Protein AF-F4RCZ7-F1 (afdb_monomer_lite)

Organism: Melampsora larici-populina (strain 98AG31 / pathotype 3-4-7) (NCBI:txid747676)

Secondary structure (DSSP, 8-state):
-----------------S--TTS-S--TT---------HHHHHHHHHHHHHHHHTTTS-SS---TTHHHHHHTTTEEEEE-TT--S-HHHHHS-GGG--HHHHHHHHHHHHTT-EEEEE-

pLDDT: mean 73.81, std 18.59, range [36.38, 91.69]

Foldseek 3Di:
DDDDDDDDDDDDDDDDDDDDPDPDPDDPPPPPPPPPCQLLNLLQVLQQVQCCVQLVNPGNGQQQAPRQVVLVVSQKGKAFAPPQPQDPNQSNHPSVPQDSVNSVSSNVCSVVVRIHMHGD

Radius of gyration: 21.76 Å; chains: 1; bounding box: 60×50×49 Å

Structure (mmCIF, N/CA/C/O backbone):
data_AF-F4RCZ7-F1
#
_entry.id   AF-F4RCZ7-F1
#
loop_
_atom_site.group_PDB
_atom_site.id
_atom_site.type_symbol
_atom_site.label_atom_id
_atom_site.label_alt_id
_atom_site.label_comp_id
_atom_site.label_asym_id
_atom_site.label_entity_id
_atom_site.label_seq_id
_atom_site.pdbx_PDB_ins_code
_atom_site.Cartn_x
_atom_site.Cartn_y
_atom_site.Cartn_z
_atom_site.occupancy
_atom_site.B_iso_or_equiv
_atom_site.auth_seq_id
_atom_site.auth_comp_id
_atom_site.auth_asym_id
_atom_site.auth_atom_id
_atom_site.pdbx_PDB_model_num
ATOM 1 N N . MET A 1 1 ? 45.713 3.395 30.451 1.00 45.25 1 MET A N 1
ATOM 2 C CA . MET A 1 1 ? 44.543 2.850 29.723 1.00 45.25 1 MET A CA 1
ATOM 3 C C . MET A 1 1 ? 43.537 3.979 29.523 1.00 45.25 1 MET A C 1
ATOM 5 O O . MET A 1 1 ? 43.135 4.560 30.516 1.00 45.25 1 MET A O 1
ATOM 9 N N . GLY A 1 2 ? 43.144 4.315 28.292 1.00 44.56 2 GLY A N 1
ATOM 10 C CA . GLY A 1 2 ? 42.060 5.282 28.050 1.00 44.56 2 GLY A CA 1
ATOM 11 C C . GLY A 1 2 ? 42.164 5.929 26.672 1.00 44.56 2 GLY A C 1
ATOM 12 O O . GLY A 1 2 ? 43.074 6.703 26.419 1.00 44.56 2 GLY A O 1
ATOM 13 N N . ARG A 1 3 ? 41.289 5.518 25.755 1.00 43.91 3 ARG A N 1
ATOM 14 C CA . ARG A 1 3 ? 41.405 5.657 24.296 1.00 43.91 3 ARG A CA 1
ATOM 15 C C . ARG A 1 3 ? 41.087 7.071 23.782 1.00 43.91 3 ARG A C 1
ATOM 17 O O . ARG A 1 3 ? 40.130 7.698 24.227 1.00 43.91 3 ARG A O 1
ATOM 24 N N . LYS A 1 4 ? 41.840 7.492 22.757 1.00 48.41 4 LYS A N 1
ATOM 25 C CA . LYS A 1 4 ? 41.524 8.592 21.827 1.00 48.41 4 LYS A CA 1
ATOM 26 C C . LYS A 1 4 ? 40.117 8.403 21.236 1.00 48.41 4 LYS A C 1
ATOM 28 O O . LYS A 1 4 ? 39.796 7.303 20.787 1.00 48.41 4 LYS A O 1
ATOM 33 N N . ARG A 1 5 ? 39.313 9.470 21.167 1.00 51.53 5 ARG A N 1
ATOM 34 C CA . ARG A 1 5 ? 38.148 9.562 20.270 1.00 51.53 5 ARG A CA 1
ATOM 35 C C . ARG A 1 5 ? 38.334 10.754 19.341 1.00 51.53 5 ARG A C 1
ATOM 37 O O . ARG A 1 5 ? 38.638 11.854 19.787 1.00 51.53 5 ARG A O 1
ATOM 44 N N . ASN A 1 6 ? 38.221 10.452 18.055 1.00 39.28 6 ASN A N 1
ATOM 45 C CA . ASN A 1 6 ? 38.518 11.290 16.910 1.00 39.28 6 ASN A CA 1
ATOM 46 C C . ASN A 1 6 ? 37.203 11.875 16.358 1.00 39.28 6 ASN A C 1
ATOM 48 O O . ASN A 1 6 ? 36.235 11.134 16.204 1.00 39.28 6 ASN A O 1
ATOM 52 N N . THR A 1 7 ? 37.217 13.184 16.094 1.00 46.72 7 THR A N 1
ATOM 53 C CA . THR A 1 7 ? 36.465 13.947 15.071 1.00 46.72 7 THR A CA 1
ATOM 54 C C . THR A 1 7 ? 34.967 13.671 14.863 1.00 46.72 7 THR A C 1
ATOM 56 O O . THR A 1 7 ? 34.588 12.826 14.054 1.00 46.72 7 THR A O 1
ATOM 59 N N . GLY A 1 8 ? 34.120 14.507 15.474 1.00 41.00 8 GLY A N 1
ATOM 60 C CA . GLY A 1 8 ? 32.807 14.858 14.926 1.00 41.00 8 GLY A CA 1
ATOM 61 C C . GLY A 1 8 ? 32.926 16.163 14.137 1.00 41.00 8 GLY A C 1
ATOM 62 O O . GLY A 1 8 ? 33.340 17.179 14.692 1.00 41.00 8 GLY A O 1
ATOM 63 N N . TRP A 1 9 ? 32.610 16.133 12.844 1.00 44.69 9 TRP A N 1
ATOM 64 C CA . TRP A 1 9 ? 32.550 17.329 12.007 1.00 44.69 9 TRP A CA 1
ATOM 65 C C . TRP A 1 9 ? 31.256 18.090 12.312 1.00 44.69 9 TRP A C 1
ATOM 67 O O . TRP A 1 9 ? 30.168 17.658 11.936 1.00 44.69 9 TRP A O 1
ATOM 77 N N . PHE A 1 10 ? 31.379 19.216 13.013 1.00 44.28 10 PHE A N 1
ATOM 78 C CA . PHE A 1 10 ? 30.351 20.251 13.062 1.00 44.28 10 PHE A CA 1
ATOM 79 C C . PHE A 1 10 ? 30.387 21.011 11.732 1.00 44.28 10 PHE A C 1
ATOM 81 O O . PHE A 1 10 ? 31.351 21.719 11.450 1.00 44.28 10 PHE A O 1
ATOM 88 N N . TYR A 1 11 ? 29.347 20.877 10.913 1.00 42.19 11 TYR A N 1
ATOM 89 C CA . TYR A 1 11 ? 29.119 21.806 9.810 1.00 42.19 11 TYR A CA 1
ATOM 90 C C . TYR A 1 11 ? 28.530 23.102 10.378 1.00 42.19 11 TYR A C 1
ATOM 92 O O . TYR A 1 11 ? 27.351 23.166 10.715 1.00 42.19 11 TYR A O 1
ATOM 100 N N . THR A 1 12 ? 29.357 24.140 10.487 1.00 51.16 12 THR A N 1
ATOM 101 C CA . THR A 1 12 ? 28.918 25.534 10.617 1.00 51.16 12 THR A CA 1
ATOM 102 C C . THR A 1 12 ? 28.741 26.110 9.213 1.00 51.16 12 THR A C 1
ATOM 104 O O . THR A 1 12 ? 29.710 26.535 8.587 1.00 51.16 12 THR A O 1
ATOM 107 N N . GLY A 1 13 ? 27.514 26.082 8.694 1.00 41.97 13 GLY A N 1
ATOM 108 C CA . GLY A 1 13 ? 27.111 26.822 7.494 1.00 41.97 13 GLY A CA 1
ATOM 109 C C . GLY A 1 13 ? 26.106 27.918 7.869 1.00 41.97 13 GLY A C 1
ATOM 110 O O . GLY A 1 13 ? 25.353 27.718 8.825 1.00 41.97 13 GLY A O 1
ATOM 111 N N . PRO A 1 14 ? 26.100 29.079 7.188 1.00 46.72 14 PRO A N 1
ATOM 112 C CA . PRO A 1 14 ? 25.253 30.204 7.572 1.00 46.72 14 PRO A CA 1
ATOM 113 C C . PRO A 1 14 ? 23.774 29.917 7.271 1.00 46.72 14 PRO A C 1
ATOM 115 O O . PRO A 1 14 ? 23.444 29.342 6.234 1.00 46.72 14 PRO A O 1
ATOM 118 N N . SER A 1 15 ? 22.890 30.342 8.181 1.00 51.78 15 SER A N 1
ATOM 119 C CA . SER A 1 15 ? 21.432 30.328 7.996 1.00 51.78 15 SER A CA 1
ATOM 120 C C . SER A 1 15 ? 21.029 31.013 6.687 1.00 51.78 15 SER A C 1
ATOM 122 O O . SER A 1 15 ? 21.391 32.177 6.497 1.00 51.78 15 SER A O 1
ATOM 124 N N . PRO A 1 16 ? 20.230 30.376 5.815 1.00 44.12 16 PRO A N 1
ATOM 125 C CA . PRO A 1 16 ? 19.625 31.079 4.697 1.00 44.12 16 PRO A CA 1
ATOM 126 C C . PRO A 1 16 ? 18.385 31.849 5.171 1.00 44.12 16 PRO A C 1
ATOM 128 O O . PRO A 1 16 ? 17.373 31.266 5.561 1.00 44.12 16 PRO A O 1
ATOM 131 N N . SER A 1 17 ? 18.480 33.177 5.133 1.00 48.25 17 SER A N 1
ATOM 132 C CA . SER A 1 17 ? 17.329 34.086 5.156 1.00 48.25 17 SER A CA 1
ATOM 133 C C . SER A 1 17 ? 16.583 34.045 3.807 1.00 48.25 17 SER A C 1
ATOM 135 O O . SER A 1 17 ? 17.185 33.691 2.792 1.00 48.25 17 SER A O 1
ATOM 137 N N . PRO A 1 18 ? 15.289 34.415 3.761 1.00 50.78 18 PRO A N 1
ATOM 138 C CA . PRO A 1 18 ? 14.399 34.083 2.656 1.00 50.78 18 PRO A CA 1
ATOM 139 C C . PRO A 1 18 ? 14.302 35.232 1.649 1.00 50.78 18 PRO A C 1
ATOM 141 O O . PRO A 1 18 ? 13.512 36.143 1.853 1.00 50.78 18 PRO A O 1
ATOM 144 N N . LEU A 1 19 ? 15.068 35.208 0.560 1.00 47.81 19 LEU A N 1
ATOM 145 C CA . LEU A 1 19 ? 14.778 35.999 -0.642 1.00 47.81 19 LEU A CA 1
ATOM 146 C C . LEU A 1 19 ? 15.587 35.451 -1.827 1.00 47.81 19 LEU A C 1
ATOM 148 O O . LEU A 1 19 ? 16.745 35.085 -1.666 1.00 47.81 19 LEU A O 1
ATOM 152 N N . ASP A 1 20 ? 14.953 35.464 -3.001 1.00 42.22 20 ASP A N 1
ATOM 153 C CA . ASP A 1 20 ? 15.500 35.176 -4.341 1.00 42.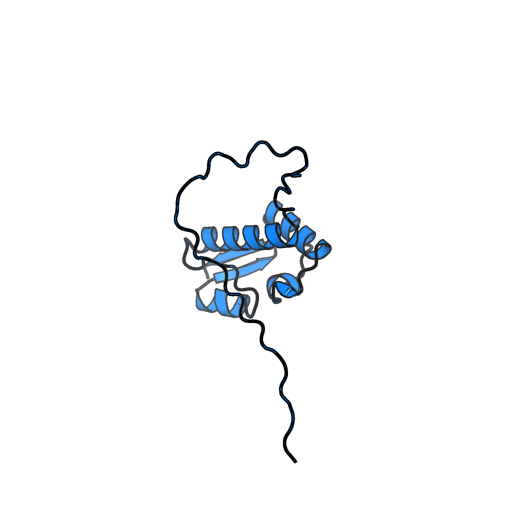22 20 ASP A CA 1
ATOM 154 C C . ASP A 1 20 ? 15.253 33.765 -4.925 1.00 42.22 20 ASP A C 1
ATOM 156 O O . ASP A 1 20 ? 16.150 33.042 -5.348 1.00 42.22 20 ASP A O 1
ATOM 160 N N . SER A 1 21 ? 13.975 33.377 -5.019 1.00 42.97 21 SER A N 1
ATOM 161 C CA . SER A 1 21 ? 13.516 32.178 -5.746 1.00 42.97 21 SER A CA 1
ATOM 162 C C . SER A 1 21 ? 13.420 32.342 -7.275 1.00 42.97 21 SER A C 1
ATOM 164 O O . SER A 1 21 ? 12.771 31.520 -7.912 1.00 42.97 21 SER A O 1
ATOM 166 N N . GLN A 1 22 ? 14.004 33.373 -7.899 1.00 45.16 22 GLN A N 1
ATOM 167 C CA . GLN A 1 22 ? 13.765 33.641 -9.333 1.00 45.16 22 GLN A CA 1
ATOM 168 C C . GLN A 1 22 ? 15.011 33.735 -10.221 1.00 45.16 22 GLN A C 1
ATOM 170 O O . GLN A 1 22 ? 14.898 34.123 -11.382 1.00 45.16 22 GLN A O 1
ATOM 175 N N . ARG A 1 23 ? 16.198 33.340 -9.743 1.00 43.50 23 ARG A N 1
ATOM 176 C CA . ARG A 1 23 ? 17.438 33.548 -10.514 1.00 43.50 23 ARG A CA 1
ATOM 177 C C . ARG A 1 23 ? 18.316 32.317 -10.751 1.00 43.50 23 ARG A C 1
ATOM 179 O O . ARG A 1 23 ? 19.481 32.464 -11.107 1.00 43.50 23 ARG A O 1
ATOM 186 N N . LEU A 1 24 ? 17.763 31.109 -10.626 1.00 42.34 24 LEU A N 1
ATOM 187 C CA . LEU A 1 24 ? 18.501 29.851 -10.839 1.00 42.34 24 LEU A CA 1
ATOM 188 C C . LEU A 1 24 ? 18.126 29.084 -12.122 1.00 42.34 24 LEU A C 1
ATOM 190 O O . LEU A 1 24 ? 18.570 27.955 -12.297 1.00 42.34 24 LEU A O 1
ATOM 194 N N . CYS A 1 25 ? 17.364 29.671 -13.049 1.00 36.38 25 CYS A N 1
ATOM 195 C CA . CYS A 1 25 ? 16.866 28.935 -14.222 1.00 36.38 25 CYS A CA 1
ATOM 196 C C . CYS A 1 25 ? 17.842 28.857 -15.419 1.00 36.38 25 CYS A C 1
ATOM 198 O O . CYS A 1 25 ? 17.543 28.154 -16.374 1.00 36.38 25 CYS A O 1
ATOM 200 N N . ASN A 1 26 ? 18.988 29.558 -15.410 1.00 45.53 26 ASN A N 1
ATOM 201 C CA . ASN A 1 26 ? 19.805 29.771 -16.625 1.00 45.53 26 ASN A CA 1
ATOM 202 C C . ASN A 1 26 ? 21.272 29.289 -16.530 1.00 45.53 26 ASN A C 1
ATOM 204 O O . ASN A 1 26 ? 22.172 29.934 -17.069 1.00 45.53 26 ASN A O 1
ATOM 208 N N . LEU A 1 27 ? 21.544 28.155 -15.875 1.00 45.41 27 LEU A N 1
ATOM 209 C CA . LEU A 1 27 ? 22.859 27.494 -15.946 1.00 45.41 27 LEU A CA 1
ATOM 210 C C . LEU A 1 27 ? 22.851 26.388 -17.024 1.00 45.41 27 LEU A C 1
ATOM 212 O O . LEU A 1 27 ? 22.152 25.387 -16.842 1.00 45.41 27 LEU A O 1
ATOM 216 N N . PRO A 1 28 ? 23.625 26.510 -18.127 1.00 44.78 28 PRO A N 1
ATOM 217 C CA . PRO A 1 28 ? 23.759 25.441 -19.113 1.00 44.78 28 PRO A CA 1
ATOM 218 C C . PRO A 1 28 ? 24.552 24.287 -18.485 1.00 44.78 28 PRO A C 1
ATOM 220 O O . PRO A 1 28 ? 25.765 24.372 -18.314 1.00 44.78 28 PRO A O 1
ATOM 223 N N . GLY A 1 29 ? 23.845 23.229 -18.089 1.00 47.38 29 GLY A N 1
ATOM 224 C CA . GLY A 1 29 ? 24.429 22.050 -17.439 1.00 47.38 29 GLY A CA 1
ATOM 225 C C . GLY A 1 29 ? 23.680 21.562 -16.200 1.00 47.38 29 GLY A C 1
ATOM 226 O O . GLY A 1 29 ? 24.008 20.493 -15.689 1.00 47.38 29 GLY A O 1
ATOM 227 N N . TYR A 1 30 ? 22.654 22.281 -15.733 1.00 43.41 30 TYR A N 1
ATOM 228 C CA . TYR A 1 30 ? 21.703 21.709 -14.785 1.00 43.41 30 TYR A CA 1
ATOM 229 C C . TYR A 1 30 ? 20.731 20.819 -15.562 1.00 43.41 30 TYR A C 1
ATOM 231 O O . TYR A 1 30 ? 19.730 21.284 -16.101 1.00 43.41 30 TYR A O 1
ATOM 239 N N . VAL A 1 31 ? 21.057 19.530 -15.675 1.00 46.00 31 VAL A N 1
ATOM 240 C CA . VAL A 1 31 ? 20.033 18.523 -15.959 1.00 46.00 31 VAL A CA 1
ATOM 241 C C . VAL A 1 31 ? 19.057 18.608 -14.800 1.00 46.00 31 VAL A C 1
ATOM 243 O O . VAL A 1 31 ? 19.389 18.249 -13.672 1.00 46.00 31 VAL A O 1
ATOM 246 N N . GLU A 1 32 ? 17.879 19.149 -15.076 1.00 48.69 32 GLU A N 1
ATOM 247 C CA . GLU A 1 32 ? 16.720 19.008 -14.222 1.00 48.69 32 GLU A CA 1
ATOM 248 C C . GLU A 1 32 ? 16.489 17.500 -14.081 1.00 48.69 32 GLU A C 1
ATOM 250 O O . GLU A 1 32 ? 15.903 16.855 -14.949 1.00 48.69 32 GLU A O 1
ATOM 255 N N . VAL A 1 33 ? 17.064 16.888 -13.042 1.00 52.53 33 VAL A N 1
ATOM 256 C CA . VAL A 1 33 ? 16.751 15.506 -12.700 1.00 52.53 33 VAL A CA 1
ATOM 257 C C . VAL A 1 33 ? 15.356 15.585 -12.104 1.00 52.53 33 VAL A C 1
ATOM 259 O O . VAL A 1 33 ? 15.193 15.666 -10.886 1.00 52.53 33 VAL A O 1
ATOM 262 N N . SER A 1 34 ? 14.341 15.637 -12.973 1.00 54.19 34 SER A N 1
ATOM 263 C CA . SER A 1 34 ? 12.971 15.318 -12.595 1.00 54.19 34 SER A CA 1
ATOM 264 C C . SER A 1 34 ? 13.071 14.064 -11.730 1.00 54.19 34 SER A C 1
ATOM 266 O O . SER A 1 34 ? 13.784 13.135 -12.132 1.00 54.19 34 SER A O 1
ATOM 268 N N . PRO A 1 35 ? 12.494 14.048 -10.514 1.00 57.06 35 PRO A N 1
ATOM 269 C CA . PRO A 1 35 ? 12.705 12.945 -9.591 1.00 57.06 35 PRO A CA 1
ATOM 270 C C . PRO A 1 35 ? 12.389 11.669 -10.353 1.00 57.06 35 PRO A C 1
ATOM 272 O O . PRO A 1 35 ? 11.282 11.534 -10.869 1.00 57.06 35 PRO A O 1
ATOM 275 N N . VAL A 1 36 ? 13.376 10.782 -10.506 1.00 57.00 36 VAL A N 1
ATOM 276 C CA . VAL A 1 36 ? 13.152 9.489 -11.145 1.00 57.00 36 VAL A CA 1
ATOM 277 C C . VAL A 1 36 ? 12.112 8.818 -10.265 1.00 57.00 36 VAL A C 1
ATOM 279 O O . VAL A 1 36 ? 12.431 8.385 -9.158 1.00 57.00 36 VAL A O 1
ATOM 282 N N . ILE A 1 37 ? 10.845 8.852 -10.682 1.00 60.88 37 ILE A N 1
ATOM 283 C CA . ILE A 1 37 ? 9.757 8.236 -9.935 1.00 60.88 37 ILE A CA 1
ATOM 284 C C . ILE A 1 37 ? 10.053 6.749 -10.021 1.00 60.88 37 ILE A C 1
ATOM 286 O O . ILE A 1 37 ? 9.788 6.102 -11.029 1.00 60.88 37 ILE A O 1
ATOM 290 N N . THR A 1 38 ? 10.713 6.227 -8.993 1.00 83.38 38 THR A N 1
ATOM 291 C CA . THR A 1 38 ? 11.018 4.808 -8.921 1.00 83.38 38 THR A CA 1
ATOM 292 C C . THR A 1 38 ? 9.710 4.052 -8.762 1.00 83.38 38 THR A C 1
ATOM 294 O O . THR A 1 38 ? 8.786 4.533 -8.096 1.00 83.38 38 THR A O 1
ATOM 297 N N . GLU A 1 39 ? 9.635 2.850 -9.329 1.00 84.00 39 GLU A N 1
ATOM 298 C CA . GLU A 1 39 ? 8.457 1.986 -9.205 1.00 84.00 39 GLU A CA 1
ATOM 299 C C . GLU A 1 39 ? 8.062 1.818 -7.734 1.00 84.00 39 GLU A C 1
ATOM 301 O O . GLU A 1 39 ? 6.882 1.866 -7.395 1.00 84.00 39 GLU A O 1
ATOM 306 N N . CYS A 1 40 ? 9.059 1.727 -6.846 1.00 84.50 40 CYS A N 1
ATOM 307 C CA . CYS A 1 40 ? 8.879 1.671 -5.398 1.00 84.50 40 CYS A CA 1
ATOM 308 C C . CYS A 1 40 ? 8.162 2.899 -4.823 1.00 84.50 40 CYS A C 1
ATOM 310 O O . CYS A 1 40 ? 7.337 2.767 -3.919 1.00 84.50 40 CYS A O 1
ATOM 312 N N . SER A 1 41 ? 8.485 4.096 -5.313 1.00 84.62 41 SER A N 1
ATOM 313 C CA . SER A 1 41 ? 7.838 5.335 -4.877 1.00 84.62 41 SER A CA 1
ATOM 314 C C . SER A 1 41 ? 6.405 5.411 -5.395 1.00 84.62 41 SER A C 1
ATOM 316 O O . SER A 1 41 ? 5.513 5.736 -4.615 1.00 84.62 41 SER A O 1
ATOM 318 N N . LYS A 1 42 ? 6.170 5.025 -6.660 1.00 87.31 42 LYS A N 1
ATOM 319 C CA . LYS A 1 42 ? 4.820 4.933 -7.243 1.00 87.31 42 LYS A CA 1
ATOM 320 C C . LYS A 1 42 ? 3.948 3.945 -6.458 1.00 87.31 42 LYS A C 1
ATOM 322 O O . LYS A 1 42 ? 2.861 4.319 -6.030 1.00 87.31 42 LYS A O 1
ATOM 327 N N . ALA A 1 43 ? 4.473 2.761 -6.140 1.00 87.62 43 ALA A N 1
ATOM 328 C CA . ALA A 1 43 ? 3.748 1.729 -5.394 1.00 87.62 43 ALA A CA 1
ATOM 329 C C . ALA A 1 43 ? 3.386 2.189 -3.979 1.00 87.62 43 ALA A C 1
ATOM 331 O O . ALA A 1 43 ? 2.271 1.976 -3.505 1.00 87.62 43 ALA A O 1
ATOM 332 N N . ARG A 1 44 ? 4.321 2.866 -3.298 1.00 88.00 44 ARG A N 1
ATOM 333 C CA . ARG A 1 44 ? 4.074 3.430 -1.965 1.00 88.00 44 ARG A CA 1
ATOM 334 C C . ARG A 1 44 ? 3.000 4.504 -1.990 1.00 88.00 44 ARG A C 1
ATOM 336 O O . ARG A 1 44 ? 2.142 4.500 -1.112 1.00 88.00 44 ARG A O 1
ATOM 343 N N . SER A 1 45 ? 3.063 5.418 -2.952 1.00 90.06 45 SER A N 1
ATOM 344 C CA . SER A 1 45 ? 2.059 6.469 -3.099 1.00 90.06 45 SER A CA 1
ATOM 345 C C . SER A 1 45 ? 0.694 5.878 -3.432 1.00 90.06 45 SER A C 1
ATOM 347 O O . SER A 1 45 ? -0.251 6.159 -2.705 1.00 90.06 45 SER A O 1
ATOM 349 N N . GLY A 1 46 ? 0.614 4.961 -4.398 1.00 89.88 46 GLY A N 1
ATOM 350 C CA . GLY A 1 46 ? -0.647 4.337 -4.796 1.0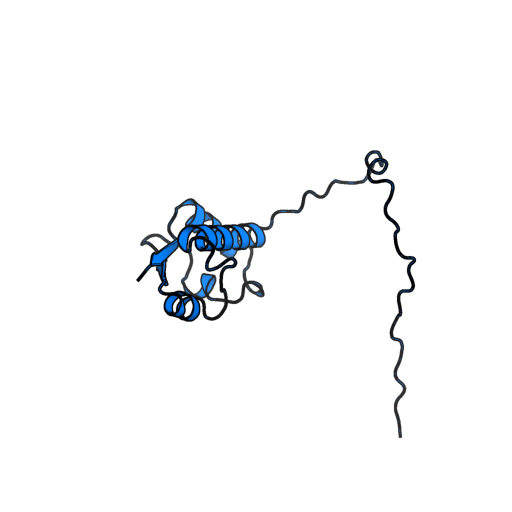0 89.88 46 GLY A CA 1
ATOM 351 C C . GLY A 1 46 ? -1.325 3.563 -3.661 1.00 89.88 46 GLY A C 1
ATOM 352 O O . GLY A 1 46 ? -2.523 3.715 -3.444 1.00 89.88 46 GLY A O 1
ATOM 353 N N . LEU A 1 47 ? -0.566 2.815 -2.850 1.00 89.19 47 LEU A N 1
ATOM 354 C CA . LEU A 1 47 ? -1.121 2.162 -1.656 1.00 89.19 47 LEU A CA 1
ATOM 355 C C . LEU A 1 47 ? -1.593 3.171 -0.596 1.00 89.19 47 LEU A C 1
ATOM 357 O O . LEU A 1 47 ? -2.602 2.941 0.072 1.00 89.19 47 LEU A O 1
ATOM 361 N N . ASN A 1 48 ? -0.878 4.288 -0.422 1.00 91.12 48 ASN A N 1
ATOM 362 C CA . ASN A 1 48 ? -1.308 5.350 0.491 1.00 91.12 48 ASN A CA 1
ATOM 363 C C . ASN A 1 48 ? -2.592 6.030 0.005 1.00 91.12 48 ASN A C 1
ATOM 365 O O . ASN A 1 48 ? -3.443 6.360 0.824 1.00 91.12 48 ASN A O 1
ATOM 369 N N . GLU A 1 49 ? -2.734 6.245 -1.300 1.00 90.50 49 GLU A N 1
ATOM 370 C CA . GLU A 1 49 ? -3.937 6.830 -1.891 1.00 90.50 49 GLU A CA 1
ATOM 371 C C . GLU A 1 49 ? -5.124 5.876 -1.767 1.00 90.50 49 GLU A C 1
ATOM 373 O O . GLU A 1 49 ? -6.180 6.290 -1.295 1.00 90.50 49 GLU A O 1
ATOM 378 N N . LEU A 1 50 ? -4.926 4.584 -2.056 1.00 89.75 50 LEU A N 1
ATOM 379 C CA . LEU A 1 50 ? -5.957 3.556 -1.915 1.00 89.75 50 LEU A CA 1
ATOM 380 C C . LEU A 1 50 ? -6.522 3.520 -0.495 1.00 89.75 50 LEU A C 1
ATOM 382 O O . LEU A 1 50 ? -7.734 3.551 -0.297 1.00 89.75 50 LEU A O 1
ATOM 386 N N . ILE A 1 51 ? -5.655 3.469 0.517 1.00 90.12 51 ILE A N 1
ATOM 387 C CA . ILE A 1 51 ? -6.121 3.399 1.903 1.00 90.12 51 ILE A CA 1
ATOM 388 C C . ILE A 1 51 ? -6.727 4.721 2.372 1.00 90.12 51 ILE A C 1
ATOM 390 O O . ILE A 1 51 ? -7.680 4.707 3.149 1.00 90.12 51 ILE A O 1
ATOM 394 N N . LEU A 1 52 ? -6.213 5.859 1.901 1.00 89.69 52 LEU A N 1
ATOM 395 C CA . LEU A 1 52 ? -6.767 7.169 2.223 1.00 89.69 52 LEU A CA 1
ATOM 396 C C . LEU A 1 52 ? -8.199 7.290 1.694 1.00 89.69 52 LEU A C 1
ATOM 398 O O . LEU A 1 52 ? -9.080 7.712 2.443 1.00 89.69 52 LEU A O 1
ATOM 402 N N . ASP A 1 53 ? -8.422 6.874 0.448 1.00 89.00 53 ASP A N 1
ATOM 403 C CA . ASP A 1 53 ? -9.731 6.856 -0.200 1.00 89.00 53 ASP A CA 1
ATOM 404 C C . ASP A 1 53 ? -10.692 5.897 0.518 1.00 89.00 53 ASP A C 1
ATOM 406 O O . ASP A 1 53 ? -11.723 6.317 1.051 1.00 89.00 53 ASP A O 1
ATOM 410 N N . LYS A 1 54 ? -10.297 4.624 0.664 1.00 88.19 54 LYS A N 1
ATOM 411 C CA . LYS A 1 54 ? -11.152 3.580 1.252 1.00 88.19 54 LYS A CA 1
ATOM 412 C C . LYS A 1 54 ? -11.492 3.829 2.716 1.00 88.19 54 LYS A C 1
ATOM 414 O O . LYS A 1 54 ? -12.610 3.559 3.141 1.00 88.19 54 LYS A O 1
ATOM 419 N N . THR A 1 55 ? -10.558 4.380 3.488 1.00 86.00 55 THR A N 1
ATOM 420 C CA . THR A 1 55 ? -10.775 4.659 4.917 1.00 86.00 55 THR A CA 1
ATOM 421 C C . THR A 1 55 ? -11.285 6.076 5.192 1.00 86.00 55 THR A C 1
ATOM 423 O O . THR A 1 55 ? -11.318 6.503 6.354 1.00 86.00 55 THR A O 1
ATOM 426 N N . LYS A 1 56 ? -11.648 6.836 4.144 1.00 84.56 56 LYS A N 1
ATOM 427 C CA . LYS A 1 56 ? -12.107 8.237 4.225 1.00 84.56 56 LYS A CA 1
ATOM 428 C C . LYS A 1 56 ? -11.161 9.125 5.045 1.00 84.56 56 LYS A C 1
ATOM 430 O O . LYS A 1 56 ? -11.586 9.979 5.820 1.00 84.56 56 LYS A O 1
ATOM 435 N N . GLY A 1 57 ? -9.858 8.885 4.923 1.00 83.31 57 GLY A N 1
ATOM 436 C CA . GLY A 1 57 ? -8.822 9.623 5.642 1.00 83.31 57 GLY A CA 1
ATOM 437 C C . GLY A 1 57 ? -8.488 9.118 7.050 1.00 83.31 57 GLY A C 1
ATOM 438 O O . GLY A 1 57 ? -7.608 9.700 7.692 1.00 83.31 57 GLY A O 1
ATOM 439 N N . SER A 1 58 ? -9.120 8.040 7.533 1.00 83.06 58 SER A N 1
ATOM 440 C CA . SER A 1 58 ? -8.804 7.450 8.847 1.00 83.06 58 SER A CA 1
ATOM 441 C C . SER A 1 58 ? -7.368 6.927 8.907 1.00 83.06 58 SER A C 1
ATOM 443 O O . SER A 1 58 ? -6.699 7.029 9.940 1.00 83.06 58 SER A O 1
ATOM 445 N N . LEU A 1 59 ? -6.871 6.396 7.788 1.00 84.06 59 LEU A N 1
ATOM 446 C CA . LEU A 1 59 ? -5.485 5.997 7.598 1.00 84.06 59 LEU A CA 1
ATOM 447 C C . LEU A 1 59 ? -4.887 6.789 6.434 1.00 84.06 59 LEU A C 1
ATOM 449 O O . LEU A 1 59 ? -5.312 6.677 5.293 1.00 84.06 59 LEU A O 1
ATOM 453 N N . LYS A 1 60 ? -3.866 7.595 6.740 1.00 83.75 60 LYS A N 1
ATOM 454 C CA . LYS A 1 60 ? -3.173 8.440 5.749 1.00 83.75 60 LYS A CA 1
ATOM 455 C C . LYS A 1 60 ? -2.017 7.741 5.035 1.00 83.75 60 LYS A C 1
ATOM 457 O O . LYS A 1 60 ? -1.465 8.282 4.085 1.00 83.75 60 LYS A O 1
ATOM 462 N N . LYS A 1 61 ? -1.558 6.610 5.574 1.00 86.50 61 LYS A N 1
ATOM 463 C CA . LYS A 1 61 ? -0.386 5.876 5.089 1.00 86.50 61 LYS A CA 1
ATOM 464 C C . LYS A 1 61 ? -0.646 4.386 5.182 1.00 86.50 61 LYS A C 1
ATOM 466 O O . LYS A 1 61 ? -1.192 3.930 6.188 1.00 86.50 61 LYS A O 1
ATOM 471 N N . TRP A 1 62 ? -0.178 3.651 4.181 1.00 86.94 62 TRP A N 1
ATOM 472 C CA . TRP A 1 62 ? -0.216 2.203 4.154 1.00 86.94 62 TRP A CA 1
ATOM 473 C C . TRP A 1 62 ? 0.593 1.634 5.323 1.00 86.94 62 TRP A C 1
ATOM 475 O O . TRP A 1 62 ? 1.797 1.905 5.445 1.00 86.94 62 TRP A O 1
ATOM 485 N N . PRO A 1 63 ? -0.035 0.859 6.217 1.00 86.06 63 PRO A N 1
ATOM 486 C CA . PRO A 1 63 ? 0.665 0.244 7.322 1.00 86.06 63 PRO A CA 1
ATOM 487 C C . PRO A 1 63 ? 1.404 -0.995 6.817 1.00 86.06 63 PRO A C 1
ATOM 489 O O . PRO A 1 63 ? 0.905 -2.093 6.966 1.00 86.06 63 PRO A O 1
ATOM 492 N N . TRP A 1 64 ? 2.599 -0.829 6.248 1.00 85.38 64 TRP A N 1
ATOM 493 C CA . TRP A 1 64 ? 3.421 -1.940 5.746 1.00 85.38 64 TRP A CA 1
ATOM 494 C C . TRP A 1 64 ? 3.556 -3.071 6.775 1.00 85.38 64 TRP A C 1
ATOM 496 O O . TRP A 1 64 ? 3.015 -4.152 6.596 1.00 85.38 64 TRP A O 1
ATOM 506 N N . THR A 1 65 ? 4.194 -2.808 7.918 1.00 82.81 65 THR A N 1
ATOM 507 C CA . THR A 1 65 ? 4.376 -3.822 8.967 1.00 82.81 65 THR A CA 1
ATOM 508 C C . THR A 1 65 ? 3.112 -4.018 9.802 1.00 82.81 65 THR A C 1
ATOM 510 O O . THR A 1 65 ? 2.558 -3.040 10.333 1.00 82.81 65 THR A O 1
ATOM 513 N N . ASN A 1 66 ? 2.725 -5.286 9.996 1.00 82.38 66 ASN A N 1
ATOM 514 C CA . ASN A 1 66 ? 1.485 -5.708 10.662 1.00 82.38 66 ASN A CA 1
ATOM 515 C C . ASN A 1 66 ? 0.244 -5.071 10.018 1.00 82.38 66 ASN A C 1
ATOM 517 O O . ASN A 1 66 ? -0.644 -4.592 10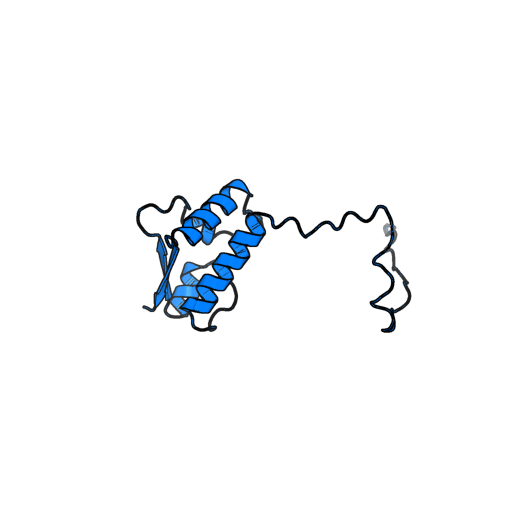.725 1.00 82.38 66 ASN A O 1
ATOM 521 N N . CYS A 1 67 ? 0.230 -5.012 8.681 1.00 86.25 67 CYS A N 1
ATOM 522 C CA . CYS A 1 67 ? -0.825 -4.377 7.894 1.00 86.25 67 CYS A CA 1
ATOM 523 C C . CYS A 1 67 ? -2.209 -4.898 8.272 1.00 86.25 67 CYS A C 1
ATOM 525 O O . CYS A 1 67 ? -3.048 -4.120 8.718 1.00 86.25 67 CYS A O 1
ATOM 527 N N . VAL A 1 68 ? -2.387 -6.219 8.199 1.00 86.44 68 VAL A N 1
ATOM 528 C CA . VAL A 1 68 ? -3.657 -6.904 8.471 1.00 86.44 68 VAL A CA 1
ATOM 529 C C . VAL A 1 68 ? -4.181 -6.538 9.849 1.00 86.44 68 VAL A C 1
ATOM 531 O O . VAL A 1 68 ? -5.222 -5.912 9.960 1.00 86.44 68 VAL A O 1
ATOM 534 N N . THR A 1 69 ? -3.383 -6.758 10.894 1.00 87.38 69 THR A N 1
ATOM 535 C CA . THR A 1 69 ? -3.793 -6.468 12.272 1.00 87.38 69 THR A CA 1
ATOM 536 C C . THR A 1 69 ? -4.123 -4.991 12.500 1.00 87.38 69 THR A C 1
ATOM 538 O O . THR A 1 69 ? -4.954 -4.656 13.342 1.00 87.38 69 THR A O 1
ATOM 541 N N . LYS A 1 70 ? -3.450 -4.067 11.803 1.00 88.88 70 LYS A N 1
ATOM 542 C CA . LYS A 1 70 ? -3.738 -2.628 11.911 1.00 88.88 70 LYS A CA 1
ATOM 543 C C . LYS A 1 70 ? -5.013 -2.238 11.172 1.00 88.88 70 LYS A C 1
ATOM 545 O O . LYS A 1 70 ? -5.719 -1.364 11.668 1.00 88.88 70 LYS A O 1
ATOM 550 N N . LEU A 1 71 ? -5.281 -2.861 10.029 1.00 88.25 71 LEU A N 1
ATOM 551 C CA . LEU A 1 71 ? -6.521 -2.697 9.279 1.00 88.25 71 LEU A CA 1
ATOM 552 C C . LEU A 1 71 ? -7.697 -3.292 10.060 1.00 88.25 71 LEU A C 1
ATOM 554 O O . LEU A 1 71 ? -8.659 -2.577 10.319 1.00 88.25 71 LEU A O 1
ATOM 558 N N . GLU A 1 72 ? -7.565 -4.516 10.571 1.00 90.25 72 GLU A N 1
ATOM 559 C CA . GLU A 1 72 ? -8.605 -5.201 11.350 1.00 90.25 72 GLU A CA 1
ATOM 560 C C . GLU A 1 72 ? -8.979 -4.409 12.607 1.00 90.25 72 GLU A C 1
ATOM 562 O O . GLU A 1 72 ? -10.152 -4.194 12.895 1.00 90.25 72 GLU A O 1
ATOM 567 N N . LYS A 1 73 ? -7.986 -3.863 13.326 1.00 88.88 73 LYS A N 1
ATOM 568 C CA . LYS A 1 73 ? -8.220 -2.966 14.477 1.00 88.88 73 LYS A CA 1
ATOM 569 C C . LYS A 1 73 ? -8.996 -1.699 14.127 1.00 88.88 73 LYS A C 1
ATOM 571 O O . LYS A 1 73 ? -9.501 -1.025 15.023 1.00 88.88 73 LYS A O 1
ATOM 576 N N . LYS A 1 74 ? -9.004 -1.322 12.853 1.00 87.31 74 LYS A N 1
ATOM 577 C CA . LYS A 1 74 ? -9.730 -0.171 12.328 1.00 87.31 74 LYS A CA 1
ATOM 578 C C . LYS A 1 74 ? -11.055 -0.564 11.675 1.00 87.31 74 LYS A C 1
ATOM 580 O O . LYS A 1 74 ? -11.730 0.342 11.206 1.00 87.31 74 LYS A O 1
ATOM 585 N N . GLY A 1 75 ? -11.425 -1.846 11.694 1.00 89.88 75 GLY A N 1
ATOM 586 C CA . GLY A 1 75 ? -12.632 -2.348 11.042 1.00 89.88 75 GLY A CA 1
ATOM 587 C C . GLY A 1 75 ? -12.467 -2.498 9.533 1.00 89.88 75 GLY A C 1
ATOM 588 O O . GLY A 1 75 ? -13.432 -2.336 8.805 1.00 89.88 75 GLY A O 1
ATOM 589 N N . TYR A 1 76 ? -11.252 -2.769 9.048 1.00 91.69 76 TYR A N 1
ATOM 590 C CA . TYR A 1 76 ? -10.995 -3.000 7.627 1.00 91.69 76 TYR A CA 1
ATOM 591 C C . TYR A 1 76 ? -10.286 -4.335 7.391 1.00 91.69 76 TYR A C 1
ATOM 593 O O . TYR A 1 76 ? -9.432 -4.747 8.172 1.00 91.69 76 TYR A O 1
ATOM 601 N N . GLU A 1 77 ? -10.576 -4.973 6.265 1.00 90.19 77 GLU A N 1
ATOM 602 C CA . GLU A 1 77 ? -9.929 -6.194 5.800 1.00 90.19 77 GLU A CA 1
ATOM 603 C C . GLU A 1 77 ? -9.217 -5.948 4.464 1.00 90.19 77 GLU A C 1
ATOM 605 O O . GLU A 1 77 ? -9.736 -5.282 3.565 1.00 90.19 77 GLU A O 1
ATOM 610 N N . LEU A 1 78 ? -8.007 -6.495 4.340 1.00 89.81 78 LEU A N 1
ATOM 611 C CA . LEU A 1 78 ? -7.215 -6.467 3.114 1.00 89.81 78 LEU A CA 1
ATOM 612 C C . LEU A 1 78 ? -7.538 -7.693 2.264 1.00 89.81 78 LEU A C 1
ATOM 614 O O . LEU A 1 78 ? -7.273 -8.820 2.683 1.00 89.81 78 LEU A O 1
ATOM 618 N N . ARG A 1 79 ? -8.050 -7.477 1.053 1.00 88.88 79 ARG A N 1
ATOM 619 C CA . ARG A 1 79 ? -8.373 -8.540 0.100 1.00 88.88 79 ARG A CA 1
ATOM 620 C C . ARG A 1 79 ? -7.566 -8.394 -1.179 1.00 88.88 79 ARG A C 1
ATOM 622 O O . ARG A 1 79 ? -7.424 -7.306 -1.729 1.00 88.88 79 ARG A O 1
ATOM 629 N N . LEU A 1 80 ? -7.070 -9.527 -1.664 1.00 88.12 80 LEU A N 1
ATOM 630 C CA . LEU A 1 80 ? -6.483 -9.649 -2.993 1.00 88.12 80 LEU A CA 1
ATOM 631 C C . LEU A 1 80 ? -7.468 -10.392 -3.887 1.00 88.12 80 LEU A C 1
ATOM 633 O O . LEU A 1 80 ? -7.897 -11.501 -3.560 1.00 88.12 80 LEU A O 1
ATOM 637 N N . LYS A 1 81 ? -7.843 -9.777 -5.008 1.00 87.62 81 LYS A N 1
ATOM 638 C CA . LYS A 1 81 ? -8.726 -10.399 -5.995 1.00 87.62 81 LYS A CA 1
ATOM 639 C C . LYS A 1 81 ? -8.002 -11.539 -6.723 1.00 87.62 81 LYS A C 1
ATOM 641 O O . LYS A 1 81 ? -6.780 -11.483 -6.907 1.00 87.62 81 LYS A O 1
ATOM 646 N N . PRO A 1 82 ? -8.737 -12.574 -7.173 1.00 81.44 82 PRO A N 1
ATOM 647 C CA . PRO A 1 82 ? -8.156 -13.631 -7.993 1.00 81.44 82 PRO A CA 1
ATOM 648 C C . PRO A 1 82 ? -7.575 -13.024 -9.277 1.00 81.44 82 PRO A C 1
ATOM 650 O O . PRO A 1 82 ? -8.276 -12.334 -10.011 1.00 81.44 82 PRO A O 1
ATOM 653 N N . GLY A 1 83 ? -6.284 -13.259 -9.523 1.00 79.50 83 GLY A N 1
ATOM 654 C CA . GLY A 1 83 ? -5.528 -12.644 -10.623 1.00 79.50 83 GLY A CA 1
ATOM 655 C C . GLY A 1 83 ? -4.417 -11.693 -10.168 1.00 79.50 83 GLY A C 1
ATOM 656 O O . GLY A 1 83 ? -3.548 -11.367 -10.972 1.00 79.50 83 GLY A O 1
ATOM 657 N N . SER A 1 84 ? -4.398 -11.306 -8.887 1.00 83.12 84 SER A N 1
ATOM 658 C CA . SER A 1 84 ? -3.288 -10.549 -8.300 1.00 83.12 84 SER A CA 1
ATOM 659 C C . SER A 1 84 ? -1.974 -11.321 -8.431 1.00 83.12 84 SER A C 1
ATOM 661 O O . SER A 1 84 ? -1.888 -12.487 -8.038 1.00 83.12 84 SER A O 1
ATOM 663 N N . THR A 1 85 ? -0.940 -10.675 -8.971 1.00 82.75 85 THR A N 1
ATOM 664 C CA . THR A 1 85 ? 0.404 -11.276 -9.072 1.00 82.75 85 THR A CA 1
ATOM 665 C C . THR A 1 85 ? 1.248 -10.976 -7.831 1.00 82.75 85 THR A C 1
ATOM 667 O O . THR A 1 85 ? 2.265 -11.632 -7.578 1.00 82.75 85 THR A O 1
ATOM 670 N N . THR A 1 86 ? 0.854 -9.973 -7.046 1.00 83.75 86 THR A N 1
ATOM 671 C CA . THR A 1 86 ? 1.500 -9.621 -5.786 1.00 83.75 86 THR A CA 1
ATOM 672 C C . THR A 1 86 ? 1.184 -10.643 -4.699 1.00 83.75 86 THR A C 1
ATOM 674 O O . THR A 1 86 ? 0.015 -10.904 -4.406 1.00 83.75 86 THR A O 1
ATOM 677 N N . PRO A 1 87 ? 2.217 -11.227 -4.063 1.00 82.56 87 PRO A N 1
ATOM 678 C CA . PRO A 1 87 ? 2.003 -12.047 -2.888 1.00 82.56 87 PRO A CA 1
ATOM 679 C C . PRO A 1 87 ? 1.602 -11.163 -1.708 1.00 82.56 87 PRO A C 1
ATOM 681 O O . PRO A 1 87 ? 2.087 -10.041 -1.560 1.00 82.56 87 PRO A O 1
ATOM 684 N N . PHE A 1 88 ? 0.752 -11.696 -0.837 1.00 82.81 88 PHE A N 1
ATOM 685 C CA . PHE A 1 88 ? 0.254 -10.973 0.330 1.00 82.81 88 PHE A CA 1
ATOM 686 C C . PHE A 1 88 ? 1.390 -10.502 1.255 1.00 82.81 88 PHE A C 1
ATOM 688 O O . PHE A 1 88 ? 1.401 -9.351 1.684 1.00 82.81 88 PHE A O 1
ATOM 695 N N . ASP A 1 89 ? 2.424 -11.328 1.450 1.00 81.44 89 ASP A N 1
ATOM 696 C CA . ASP A 1 89 ? 3.629 -10.955 2.200 1.00 81.44 89 ASP A CA 1
ATOM 697 C C . ASP A 1 89 ? 4.325 -9.693 1.671 1.00 81.44 89 ASP A C 1
ATOM 699 O O . ASP A 1 89 ? 4.961 -8.967 2.436 1.00 81.44 89 ASP A O 1
ATOM 703 N N . LEU A 1 90 ? 4.203 -9.398 0.374 1.00 81.88 90 LEU A N 1
ATOM 704 C CA . LEU A 1 90 ? 4.851 -8.250 -0.258 1.00 81.88 90 LEU A CA 1
ATOM 705 C C . LEU A 1 90 ? 4.277 -6.921 0.240 1.00 81.88 90 LEU A C 1
ATOM 707 O O . LEU A 1 90 ? 5.013 -5.969 0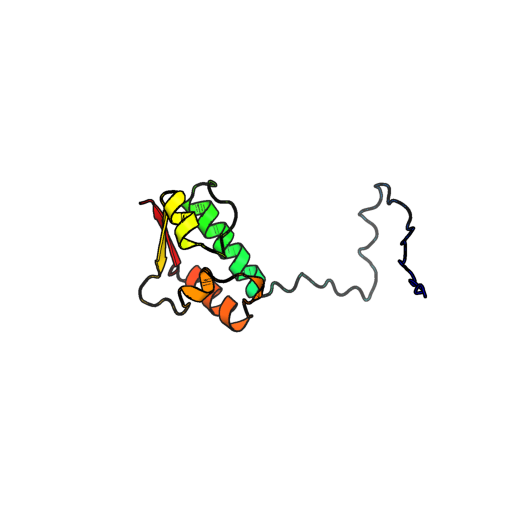.495 1.00 81.88 90 LEU A O 1
ATOM 711 N N . ILE A 1 91 ? 2.954 -6.869 0.391 1.00 82.06 91 ILE A N 1
ATOM 712 C CA . ILE A 1 91 ? 2.217 -5.674 0.817 1.00 82.06 91 ILE A CA 1
ATOM 713 C C . ILE A 1 91 ? 2.137 -5.552 2.345 1.00 82.06 91 ILE A C 1
ATOM 715 O O . ILE A 1 91 ? 1.777 -4.490 2.858 1.00 82.06 91 ILE A O 1
ATOM 719 N N . THR A 1 92 ? 2.531 -6.604 3.075 1.00 83.06 92 THR A N 1
ATOM 720 C CA . THR A 1 92 ? 2.649 -6.624 4.544 1.00 83.06 92 THR A CA 1
ATOM 721 C C . THR A 1 92 ? 4.097 -6.589 5.057 1.00 83.06 92 THR A C 1
ATOM 723 O O . THR A 1 92 ? 4.337 -6.582 6.269 1.00 83.06 92 THR A O 1
ATOM 726 N N . SER A 1 93 ? 5.080 -6.570 4.157 1.00 78.00 93 SER A N 1
ATOM 727 C CA . SER A 1 93 ? 6.501 -6.449 4.490 1.00 78.00 93 SER A CA 1
ATOM 728 C C . SER A 1 93 ? 6.932 -4.986 4.581 1.00 78.00 93 SER A C 1
ATOM 730 O O . SER A 1 93 ? 6.359 -4.129 3.915 1.00 78.00 93 SER A O 1
ATOM 732 N N . PRO A 1 94 ? 7.952 -4.640 5.390 1.00 76.38 94 PRO A N 1
ATOM 733 C CA . PRO A 1 94 ? 8.444 -3.270 5.457 1.00 76.38 94 PRO A CA 1
ATOM 734 C C . PRO A 1 94 ? 8.92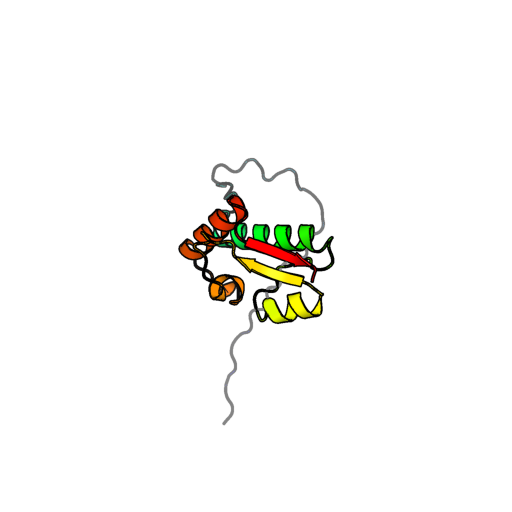9 -2.790 4.085 1.00 76.38 94 PRO A C 1
ATOM 736 O O . PRO A 1 94 ? 9.710 -3.459 3.407 1.00 76.38 94 PRO A O 1
ATOM 739 N N . SER A 1 95 ? 8.516 -1.576 3.717 1.00 75.56 95 SER A N 1
ATOM 740 C CA . SER A 1 95 ? 8.746 -0.994 2.392 1.00 75.56 95 SER A CA 1
ATOM 741 C C . SER A 1 95 ? 10.220 -0.873 1.997 1.00 75.56 95 SER A C 1
ATOM 743 O O . SER A 1 95 ? 10.512 -0.666 0.823 1.00 75.56 95 SER A O 1
ATOM 745 N N . SER A 1 96 ? 11.152 -0.946 2.954 1.00 70.94 96 SER A N 1
ATOM 746 C CA . SER A 1 96 ? 12.602 -0.884 2.731 1.00 70.94 96 SER A CA 1
ATOM 747 C C . SER A 1 96 ? 13.151 -2.064 1.928 1.00 70.94 96 SER A C 1
ATOM 749 O O . SER A 1 96 ? 14.218 -1.929 1.342 1.00 70.94 96 SER A O 1
ATOM 751 N N . HIS A 1 97 ? 12.441 -3.195 1.897 1.00 75.62 97 HIS A N 1
ATOM 752 C CA . HIS A 1 97 ? 12.840 -4.379 1.128 1.00 75.62 97 HIS A CA 1
ATOM 753 C C . HIS A 1 97 ? 12.179 -4.464 -0.247 1.00 75.62 97 HIS A C 1
ATOM 755 O O . HIS A 1 97 ? 12.493 -5.381 -0.999 1.00 75.62 97 HIS A O 1
ATOM 761 N N . LEU A 1 98 ? 11.289 -3.523 -0.577 1.00 79.00 98 LEU A N 1
ATOM 762 C CA . LEU A 1 98 ? 10.584 -3.521 -1.850 1.00 79.00 98 LEU A CA 1
ATOM 763 C C . LEU A 1 98 ? 11.578 -3.269 -2.988 1.00 79.00 98 LEU A C 1
ATOM 765 O O . LEU A 1 98 ? 12.187 -2.200 -3.052 1.00 79.00 98 LEU A O 1
ATOM 769 N N . ARG A 1 99 ? 11.752 -4.258 -3.867 1.00 83.50 99 ARG A N 1
ATOM 770 C CA . ARG A 1 99 ? 12.577 -4.133 -5.076 1.00 83.50 99 ARG A CA 1
ATOM 771 C C . ARG A 1 99 ? 11.750 -3.568 -6.225 1.00 83.50 99 ARG A C 1
ATOM 773 O O . ARG A 1 99 ? 10.542 -3.777 -6.278 1.00 83.50 99 ARG A O 1
ATOM 780 N N . ASP A 1 100 ? 12.392 -2.943 -7.209 1.00 81.75 100 ASP A N 1
ATOM 781 C CA . ASP A 1 100 ? 11.673 -2.327 -8.338 1.00 81.75 100 ASP A CA 1
ATOM 782 C C . ASP A 1 100 ? 10.809 -3.324 -9.128 1.00 81.75 100 ASP A C 1
ATOM 784 O O . ASP A 1 100 ? 9.689 -3.004 -9.516 1.00 81.75 100 ASP A O 1
ATOM 788 N N . GLY A 1 101 ? 11.275 -4.566 -9.307 1.00 82.44 101 GLY A N 1
ATOM 789 C CA . GLY A 1 101 ? 10.485 -5.611 -9.972 1.00 82.44 101 GLY A CA 1
ATOM 790 C C . GLY A 1 101 ? 9.238 -6.034 -9.187 1.00 82.44 101 GLY A C 1
ATOM 791 O O . GLY A 1 101 ? 8.233 -6.416 -9.780 1.00 82.44 101 GLY A O 1
ATOM 792 N N . GLU A 1 102 ? 9.285 -5.950 -7.859 1.00 84.69 102 GLU A N 1
ATOM 793 C CA . GLU A 1 102 ? 8.149 -6.230 -6.979 1.00 84.69 102 GLU A CA 1
ATOM 794 C C . GLU A 1 102 ? 7.196 -5.037 -6.926 1.00 84.69 102 GLU A C 1
ATOM 796 O O . GLU A 1 102 ? 5.984 -5.204 -7.030 1.00 84.69 102 GLU A O 1
ATOM 801 N N . ALA A 1 103 ? 7.745 -3.826 -6.860 1.00 85.81 103 ALA A N 1
ATOM 802 C CA . ALA A 1 103 ? 6.977 -2.596 -6.918 1.00 85.81 103 ALA A CA 1
ATOM 803 C C . ALA A 1 103 ? 6.192 -2.464 -8.228 1.00 85.81 103 ALA A C 1
ATOM 805 O O . ALA A 1 103 ? 5.034 -2.066 -8.197 1.00 85.81 103 ALA A O 1
ATOM 806 N N . LYS A 1 104 ? 6.773 -2.884 -9.358 1.00 87.56 104 LYS A N 1
ATOM 807 C CA . LYS A 1 104 ? 6.073 -2.916 -10.646 1.00 87.56 104 LYS A CA 1
ATOM 808 C C . LYS A 1 104 ? 4.850 -3.837 -10.625 1.00 87.56 104 LYS A C 1
ATOM 810 O O . LYS A 1 104 ? 3.827 -3.509 -11.215 1.00 87.56 104 LYS A O 1
ATOM 815 N N . LYS A 1 105 ? 4.924 -4.972 -9.918 1.00 88.31 105 LYS A N 1
ATOM 816 C CA . LYS A 1 105 ? 3.764 -5.861 -9.732 1.00 88.31 105 LYS A CA 1
ATOM 817 C C . LYS A 1 105 ? 2.682 -5.186 -8.895 1.00 88.31 105 LYS A C 1
ATOM 819 O O . LYS A 1 105 ? 1.527 -5.237 -9.287 1.00 88.31 105 LYS A O 1
ATOM 824 N N . ILE A 1 106 ? 3.062 -4.513 -7.804 1.00 88.38 106 ILE A N 1
ATOM 825 C CA . ILE A 1 106 ? 2.117 -3.730 -6.989 1.00 88.38 106 ILE A CA 1
ATOM 826 C C . ILE A 1 106 ? 1.462 -2.643 -7.834 1.00 88.38 106 ILE A C 1
ATOM 828 O O . ILE A 1 106 ? 0.249 -2.504 -7.790 1.00 88.38 106 ILE A O 1
ATOM 832 N N . ASN A 1 107 ? 2.240 -1.903 -8.623 1.00 89.31 107 ASN A N 1
ATOM 833 C CA . ASN A 1 107 ? 1.707 -0.864 -9.499 1.00 89.31 107 ASN A CA 1
ATOM 834 C C . ASN A 1 107 ? 0.693 -1.432 -10.496 1.00 89.31 107 ASN A C 1
ATOM 836 O O . ASN A 1 107 ? -0.395 -0.883 -10.608 1.00 89.31 107 ASN A O 1
ATOM 840 N N . ASN A 1 108 ? 1.010 -2.551 -11.152 1.00 90.44 108 ASN A N 1
ATOM 841 C CA . ASN A 1 108 ? 0.076 -3.210 -12.065 1.00 90.44 108 ASN A CA 1
ATOM 842 C C . ASN A 1 108 ? -1.195 -3.679 -11.342 1.00 90.44 108 ASN A C 1
ATOM 844 O O . ASN A 1 108 ? -2.295 -3.464 -11.836 1.00 90.44 108 ASN A O 1
ATOM 848 N N . ASP A 1 109 ? -1.063 -4.305 -10.170 1.00 89.44 109 ASP A N 1
ATOM 849 C CA . ASP A 1 109 ? -2.214 -4.797 -9.408 1.00 89.44 109 ASP A CA 1
ATOM 850 C C . ASP A 1 109 ? -3.073 -3.644 -8.852 1.00 89.44 109 ASP A C 1
ATOM 852 O O . ASP A 1 109 ? -4.287 -3.793 -8.728 1.00 89.44 109 ASP A O 1
ATOM 856 N N . LEU A 1 110 ? -2.475 -2.482 -8.560 1.00 89.12 110 LEU A N 1
ATOM 857 C CA . LEU A 1 110 ? -3.196 -1.248 -8.231 1.00 89.12 110 LEU A CA 1
ATOM 858 C C . LEU A 1 110 ? -3.937 -0.680 -9.446 1.00 89.12 110 LEU A C 1
ATOM 860 O O . LEU A 1 110 ? -5.098 -0.308 -9.320 1.00 89.12 110 LEU A O 1
ATOM 864 N N . GLU A 1 111 ? -3.290 -0.635 -10.615 1.00 88.62 111 GLU A N 1
ATOM 865 C CA . GLU A 1 111 ? -3.898 -0.166 -11.871 1.00 88.62 111 GLU A CA 1
ATOM 866 C C . GLU A 1 111 ? -5.049 -1.075 -12.332 1.00 88.62 111 GLU A C 1
ATOM 868 O O . GLU A 1 111 ? -6.004 -0.599 -12.939 1.00 88.62 111 GLU A O 1
ATOM 873 N N . LEU A 1 112 ? -4.982 -2.368 -12.011 1.00 89.06 112 LEU A N 1
ATOM 874 C CA . LEU A 1 112 ? -6.025 -3.359 -12.288 1.00 89.06 112 LEU A CA 1
ATOM 875 C C . LEU A 1 112 ? -7.053 -3.507 -11.151 1.00 89.06 112 LEU A C 1
ATOM 877 O O . LEU A 1 112 ? -7.913 -4.386 -11.220 1.00 89.06 112 LEU A O 1
ATOM 881 N N . GLU A 1 113 ? -6.960 -2.691 -10.096 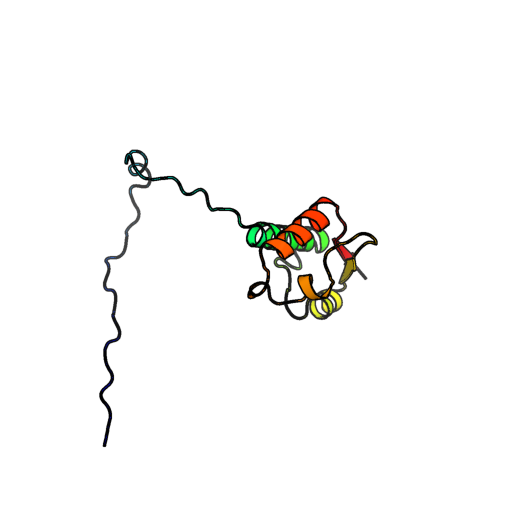1.00 87.19 113 GLU A N 1
ATOM 882 C CA . GLU A 1 113 ? -7.855 -2.719 -8.927 1.00 87.19 113 GLU A CA 1
ATOM 883 C C . GLU A 1 113 ? -7.981 -4.114 -8.275 1.00 87.19 113 GLU A C 1
ATOM 885 O O . GLU A 1 113 ? -9.054 -4.525 -7.808 1.00 87.19 113 GLU A O 1
ATOM 890 N N . LEU A 1 114 ? -6.873 -4.864 -8.260 1.00 89.62 114 LEU A N 1
ATOM 891 C CA . LEU A 1 114 ? -6.774 -6.219 -7.709 1.00 89.62 114 LEU A CA 1
ATOM 892 C C . LEU A 1 114 ? -6.457 -6.229 -6.211 1.00 89.62 114 LEU A C 1
ATOM 894 O O . LEU A 1 114 ? -6.669 -7.245 -5.548 1.00 89.62 114 LEU A O 1
ATOM 898 N N . ILE A 1 115 ? -5.982 -5.104 -5.676 1.00 89.69 115 ILE A N 1
ATOM 899 C CA . ILE A 1 115 ? -5.786 -4.879 -4.243 1.00 89.69 115 ILE A CA 1
ATOM 900 C C . ILE A 1 115 ? -6.986 -4.090 -3.730 1.00 89.69 115 ILE A C 1
ATOM 902 O O . ILE A 1 115 ? -7.288 -3.014 -4.240 1.00 89.69 115 ILE A O 1
ATOM 906 N N . GLU A 1 116 ? -7.668 -4.605 -2.712 1.00 89.06 116 GLU A N 1
ATOM 907 C CA . GLU A 1 116 ? -8.856 -3.973 -2.151 1.00 89.06 116 GLU A CA 1
ATOM 908 C C . GLU A 1 116 ? -8.796 -3.923 -0.623 1.00 89.06 116 GLU A C 1
ATOM 910 O O . GLU A 1 116 ? -8.314 -4.842 0.039 1.00 89.06 116 GLU A O 1
ATOM 915 N N . VAL A 1 117 ? -9.309 -2.830 -0.061 1.00 88.56 117 VAL A N 1
ATOM 916 C CA . VAL A 1 117 ? -9.533 -2.675 1.377 1.00 88.56 117 VAL A CA 1
ATOM 917 C C . VAL A 1 117 ? -11.031 -2.484 1.581 1.00 88.56 117 VAL A C 1
ATOM 919 O O . VAL A 1 117 ? -11.600 -1.525 1.057 1.00 88.56 117 VAL A O 1
ATOM 922 N N . VAL A 1 118 ? -11.657 -3.407 2.309 1.00 88.88 118 VAL A N 1
ATOM 923 C CA . VAL A 1 118 ? -13.102 -3.413 2.591 1.00 88.88 118 VAL A CA 1
ATOM 924 C C . VAL A 1 118 ? -13.353 -3.159 4.073 1.00 88.88 118 VAL A C 1
ATOM 926 O O . VAL A 1 118 ? -12.557 -3.581 4.903 1.00 88.88 118 VAL A O 1
ATOM 929 N N . GLU A 1 119 ? -14.427 -2.451 4.408 1.00 89.00 119 GLU A N 1
ATOM 930 C CA . GLU A 1 119 ? -14.885 -2.291 5.796 1.00 89.00 119 GLU A CA 1
ATOM 931 C C . GLU A 1 119 ? -15.601 -3.578 6.247 1.00 89.00 119 GLU A C 1
ATOM 933 O O . GLU A 1 119 ? -16.339 -4.173 5.454 1.00 89.00 119 GLU A O 1
ATOM 938 N N . ILE A 1 120 ? -15.341 -4.020 7.480 1.00 85.31 120 ILE A N 1
ATOM 939 C CA . ILE A 1 120 ? -15.924 -5.223 8.104 1.00 85.31 120 ILE A CA 1
ATOM 940 C C . ILE A 1 120 ? -16.892 -4.879 9.232 1.00 85.31 120 ILE A C 1
ATOM 942 O O . ILE A 1 120 ? -16.646 -3.887 9.954 1.00 85.31 120 ILE A O 1
#

Sequence (120 aa):
MGRKRNTGWFYTGPSPSPLDSQRLCNLPGYVEVSPVITECSKARSGLNELILDKTKGSLKKWPWTNCVTKLEKKGYELRLKPGSTTPFDLITSPSSHLRDGEAKKINNDLELELIEVVEI